Protein AF-A0A317J2N2-F1 (afdb_monomer_lite)

Radius of gyration: 24.47 Å; chains: 1; bounding box: 54×29×66 Å

pLDDT: mean 81.89, std 10.85, range [48.88, 97.25]

Secondary structure (DSSP, 8-state):
--SS--HHHHHHHHTS-S-HHHHHHHHHHHTT-HHHHHHHHHHHHHHHHHHHHHHHHHHHT---HHHHHHHHHHHHHHHHHHSTT-S-B-HHHHHHHHHHHHHHHH-HHHHHHHHHHHHHHH-TT---TTTHHHHHHHHHHHHHHHH-HHHHHHHHHHHHTS-B---

Structure (mmCIF, N/CA/C/O backbone):
data_AF-A0A317J2N2-F1
#
_entry.id   AF-A0A317J2N2-F1
#
loop_
_atom_site.group_PDB
_atom_site.id
_atom_site.type_symbol
_atom_site.label_atom_id
_atom_site.label_alt_id
_atom_site.label_comp_id
_atom_site.label_asym_id
_atom_site.label_entity_id
_atom_site.label_seq_id
_atom_site.pdbx_PDB_ins_code
_atom_site.Cartn_x
_atom_site.Cartn_y
_atom_site.Cartn_z
_atom_site.occupancy
_atom_site.B_iso_or_equiv
_atom_site.auth_seq_id
_atom_site.auth_comp_id
_atom_site.auth_asym_id
_atom_site.auth_atom_id
_atom_site.pdbx_PDB_model_num
ATOM 1 N N . MET A 1 1 ? -28.081 14.444 26.783 1.00 48.88 1 MET A N 1
ATOM 2 C CA . MET A 1 1 ? -26.675 14.311 27.228 1.00 48.88 1 MET A CA 1
ATOM 3 C C . MET A 1 1 ? -26.521 14.920 28.624 1.00 48.88 1 MET A C 1
ATOM 5 O O . MET A 1 1 ? -26.000 16.015 28.749 1.00 48.88 1 MET A O 1
ATOM 9 N N . GLN A 1 2 ? -27.038 14.261 29.670 1.00 53.84 2 GLN A N 1
ATOM 10 C CA . GLN A 1 2 ? -27.093 14.809 31.043 1.00 53.84 2 GLN A CA 1
ATOM 11 C C . GLN A 1 2 ? -26.197 14.061 32.057 1.00 53.84 2 GLN A C 1
ATOM 13 O O . GLN A 1 2 ? -26.277 14.335 33.246 1.00 53.84 2 GLN A O 1
ATOM 18 N N . HIS A 1 3 ? -25.306 13.164 31.606 1.00 69.88 3 HIS A N 1
ATOM 19 C CA . HIS A 1 3 ? -24.542 12.249 32.482 1.00 69.88 3 HIS A CA 1
ATOM 20 C C . HIS A 1 3 ? -23.021 12.492 32.512 1.00 69.88 3 HIS A C 1
ATOM 22 O O . HIS A 1 3 ? -22.256 11.579 32.790 1.00 69.88 3 HIS A O 1
ATOM 28 N N . GLY A 1 4 ? -22.566 13.716 32.228 1.00 80.06 4 GLY A N 1
ATOM 29 C CA . GLY A 1 4 ? -21.189 14.151 32.527 1.00 80.06 4 GLY A CA 1
ATOM 30 C C . GLY A 1 4 ? -20.055 13.613 31.639 1.00 80.06 4 GLY A C 1
ATOM 31 O O . GLY A 1 4 ? -18.903 13.920 31.928 1.00 80.06 4 GLY A O 1
ATOM 32 N N . PHE A 1 5 ? -20.357 12.867 30.571 1.00 83.81 5 PHE A N 1
ATOM 33 C CA . PHE A 1 5 ? -19.376 12.423 29.570 1.00 83.81 5 PHE A CA 1
ATOM 34 C C . PHE A 1 5 ? -19.761 12.916 28.177 1.00 83.81 5 PHE A C 1
ATOM 36 O O . PHE A 1 5 ? -20.932 12.866 27.784 1.00 83.81 5 PHE A O 1
ATOM 43 N N . THR A 1 6 ? -18.764 13.394 27.447 1.00 86.19 6 THR A N 1
ATOM 44 C CA . THR A 1 6 ? -18.869 13.859 26.064 1.00 86.19 6 THR A CA 1
ATOM 45 C C . THR A 1 6 ? -18.914 12.686 25.090 1.00 86.19 6 THR A C 1
ATOM 47 O O . THR A 1 6 ? -18.450 11.588 25.388 1.00 86.19 6 THR A O 1
ATOM 50 N N . GLU A 1 7 ? -19.460 12.913 23.897 1.00 79.69 7 GLU A N 1
ATOM 51 C CA . GLU A 1 7 ? -19.467 11.915 22.819 1.00 79.69 7 GLU A CA 1
ATOM 52 C C . GLU A 1 7 ? -18.048 11.459 22.445 1.00 79.69 7 GLU A C 1
ATOM 54 O O . GLU A 1 7 ? -17.819 10.275 22.213 1.00 79.69 7 GLU A O 1
ATOM 59 N N . GLN A 1 8 ? -17.080 12.376 22.483 1.00 83.56 8 GLN A N 1
ATOM 60 C CA . GLN A 1 8 ? -15.675 12.062 22.244 1.00 83.56 8 GLN A CA 1
ATOM 61 C C . GLN A 1 8 ? -15.102 11.097 23.287 1.00 83.56 8 GLN A C 1
ATOM 63 O O . GLN A 1 8 ? -14.477 10.108 22.916 1.00 83.56 8 GLN A O 1
ATOM 68 N N . GLU A 1 9 ? -15.375 11.315 24.576 1.00 85.12 9 GLU A N 1
ATOM 69 C CA . GLU A 1 9 ? -14.975 10.369 25.626 1.00 85.12 9 GLU A CA 1
ATOM 70 C C . GLU A 1 9 ? -15.620 8.987 25.401 1.00 85.12 9 GLU A C 1
ATOM 72 O O . GLU A 1 9 ? -14.968 7.958 25.561 1.00 85.12 9 GLU A O 1
ATOM 77 N N . TRP A 1 10 ? -16.880 8.923 24.967 1.00 83.62 10 TRP A N 1
ATOM 78 C CA . TRP A 1 10 ? -17.512 7.641 24.636 1.00 83.62 10 TRP A CA 1
ATOM 79 C C . TRP A 1 10 ? -16.824 6.911 23.476 1.00 83.62 10 TRP A C 1
ATOM 81 O O . TRP A 1 10 ? -16.613 5.698 23.570 1.00 83.62 10 TRP A O 1
ATOM 91 N N . MET A 1 11 ? -16.442 7.634 22.420 1.00 80.62 11 MET A N 1
ATOM 92 C CA . MET A 1 11 ? -15.705 7.070 21.284 1.00 80.62 11 MET A CA 1
ATOM 93 C C . MET A 1 11 ? -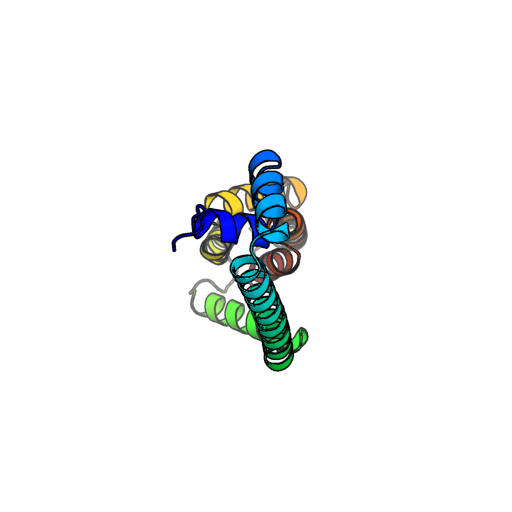14.339 6.535 21.726 1.00 80.62 11 MET A C 1
ATOM 95 O O . MET A 1 11 ? -14.070 5.344 21.565 1.00 80.62 11 MET A O 1
ATOM 99 N N . GLU A 1 12 ? -13.533 7.357 22.402 1.00 85.81 12 GLU A N 1
ATOM 100 C CA . GLU A 1 12 ? -12.199 6.977 22.889 1.00 85.81 12 GLU A CA 1
ATOM 101 C C . GLU A 1 12 ? -12.240 5.765 23.833 1.00 85.81 12 GLU A C 1
ATOM 103 O O . GLU A 1 12 ? -11.351 4.908 23.808 1.00 85.81 12 GLU A O 1
ATOM 108 N N . PHE A 1 13 ? -13.271 5.664 24.679 1.00 86.12 13 PHE A N 1
ATOM 109 C CA . PHE A 1 13 ? -13.455 4.505 25.550 1.00 86.12 13 PHE A CA 1
ATOM 110 C C . PHE A 1 13 ? -13.757 3.235 24.752 1.00 86.12 13 PHE A C 1
ATOM 112 O O . PHE A 1 13 ? -13.173 2.185 25.033 1.00 86.12 13 PHE A O 1
ATOM 119 N N . SER A 1 14 ? -14.647 3.330 23.758 1.00 78.31 14 SER A N 1
ATOM 120 C CA . SER A 1 14 ? -15.047 2.197 22.917 1.00 78.31 14 SER A CA 1
ATOM 121 C C . SER A 1 14 ? -13.914 1.674 22.028 1.00 78.31 14 SER A C 1
ATOM 123 O O . SER A 1 14 ? -13.813 0.467 21.819 1.00 78.31 14 SER A O 1
ATOM 125 N N . GLU A 1 15 ? -13.021 2.560 21.585 1.00 81.38 15 GLU A N 1
ATOM 126 C CA . GLU A 1 15 ? -11.882 2.251 20.710 1.00 81.38 15 GLU A CA 1
ATOM 127 C C . GLU A 1 15 ? -10.624 1.822 21.472 1.00 81.38 15 GLU A C 1
ATOM 129 O O . GLU A 1 15 ? -9.617 1.448 20.875 1.00 81.38 15 GLU A O 1
ATOM 134 N N . GLY A 1 16 ? -10.639 1.879 22.804 1.00 84.56 16 GLY A N 1
ATOM 135 C CA . GLY A 1 16 ? -9.477 1.519 23.606 1.00 84.56 16 GLY A CA 1
ATOM 136 C C . GLY A 1 16 ? -8.517 2.681 23.900 1.00 84.56 16 GLY A C 1
ATOM 137 O O . GLY A 1 16 ? -7.709 2.549 24.821 1.00 84.56 16 GLY A O 1
ATOM 138 N N . ALA A 1 17 ? -8.654 3.808 23.196 1.00 88.25 17 ALA A N 1
ATOM 139 C CA . ALA A 1 17 ? -7.744 4.957 23.186 1.00 88.25 17 ALA A CA 1
ATOM 140 C C . ALA A 1 17 ? -7.851 5.893 24.407 1.00 88.25 17 ALA A C 1
ATOM 142 O O . ALA A 1 17 ? -6.993 6.753 24.603 1.00 88.25 17 ALA A O 1
ATOM 143 N N . MET A 1 18 ? -8.872 5.727 25.252 1.00 88.88 18 MET A N 1
ATOM 144 C CA . MET A 1 18 ? -9.056 6.555 26.445 1.00 88.88 18 MET A CA 1
ATOM 145 C C . MET A 1 18 ? -7.921 6.381 27.470 1.00 88.88 18 MET A C 1
ATOM 147 O O . MET A 1 18 ? -7.565 5.262 27.855 1.00 88.88 18 MET A O 1
ATOM 151 N N . GLY A 1 19 ? -7.404 7.501 27.987 1.00 91.56 19 GLY A N 1
ATOM 152 C CA . GLY A 1 19 ? -6.406 7.514 29.061 1.00 91.56 19 GLY A CA 1
ATOM 153 C C . GLY A 1 19 ? -6.893 6.838 30.352 1.00 91.56 19 GLY A C 1
ATOM 154 O O . GLY A 1 19 ? -8.082 6.851 30.669 1.00 91.56 19 GLY A O 1
ATOM 155 N N . ALA A 1 20 ? -5.967 6.257 31.124 1.00 89.62 20 ALA A N 1
ATOM 156 C CA . ALA A 1 20 ? -6.284 5.404 32.277 1.00 89.62 20 ALA A CA 1
ATOM 157 C C . ALA A 1 20 ? -7.178 6.077 33.339 1.00 89.62 20 ALA A C 1
ATOM 159 O O . ALA A 1 20 ? -8.121 5.459 33.824 1.00 89.62 20 ALA A O 1
ATOM 160 N N . SER A 1 21 ? -6.929 7.350 33.663 1.00 88.56 21 SER A N 1
ATOM 161 C CA . SER A 1 21 ? -7.726 8.099 34.647 1.00 88.56 21 SER A CA 1
ATOM 162 C C . SER A 1 21 ? -9.172 8.310 34.186 1.00 88.56 21 SER A C 1
ATOM 164 O O . SER A 1 21 ? -10.112 8.069 34.947 1.00 88.56 21 SER A O 1
ATOM 166 N N . SER A 1 22 ? -9.363 8.716 32.930 1.00 87.94 22 SER A N 1
ATOM 167 C CA . SER A 1 22 ? -10.685 8.904 32.325 1.00 87.94 22 SER A CA 1
ATOM 168 C C . SER A 1 22 ? -11.432 7.578 32.186 1.00 87.94 22 SER A C 1
ATOM 170 O O . SER A 1 22 ? -12.626 7.518 32.483 1.00 87.94 22 SER A O 1
ATOM 172 N N . ARG A 1 23 ? -10.715 6.502 31.831 1.00 90.88 23 ARG A N 1
ATOM 173 C CA . ARG A 1 23 ? -11.256 5.140 31.732 1.00 90.88 23 ARG A CA 1
ATOM 174 C C . ARG A 1 23 ? -11.806 4.671 33.074 1.00 90.88 23 ARG A C 1
ATOM 176 O O . ARG A 1 23 ? -12.974 4.303 33.140 1.00 90.88 23 ARG A O 1
ATOM 183 N N . SER A 1 24 ? -11.023 4.778 34.148 1.00 92.12 24 SER A N 1
ATOM 184 C CA . SER A 1 24 ? -11.480 4.403 35.492 1.00 92.12 24 SER A CA 1
ATOM 185 C C . SER A 1 24 ? -12.692 5.220 35.952 1.00 92.12 24 SER A C 1
ATOM 187 O O . SER A 1 24 ? -13.601 4.674 36.574 1.00 92.12 24 SER A O 1
ATOM 189 N N . ARG A 1 25 ? -12.752 6.520 35.622 1.00 92.94 25 ARG A N 1
ATOM 190 C CA . ARG A 1 25 ? -13.913 7.370 35.939 1.00 92.94 25 ARG A CA 1
ATOM 191 C C . ARG A 1 25 ? -15.177 6.904 35.212 1.00 92.94 25 ARG A C 1
ATOM 193 O O . ARG A 1 25 ? -16.247 6.867 35.818 1.00 92.94 25 ARG A O 1
ATOM 200 N N . LEU A 1 26 ? -15.063 6.564 33.929 1.00 89.81 26 LEU A N 1
ATOM 201 C CA . LEU A 1 26 ? -16.189 6.085 33.130 1.00 89.81 26 LEU A CA 1
ATOM 202 C C . LEU A 1 26 ? -16.637 4.682 33.562 1.00 89.81 26 LEU A C 1
ATOM 204 O O . LEU A 1 26 ? -17.832 4.453 33.698 1.00 89.81 26 LEU A O 1
ATOM 208 N N . GLU A 1 27 ? -15.714 3.772 33.875 1.00 92.12 27 GLU A N 1
ATOM 209 C CA . GLU A 1 27 ? -16.030 2.442 34.420 1.00 92.12 27 GLU A CA 1
ATOM 210 C C . GLU A 1 27 ? -16.771 2.530 35.758 1.00 92.12 27 GLU A C 1
ATOM 212 O O . GLU A 1 27 ? -17.798 1.875 35.944 1.00 92.12 27 GLU A O 1
ATOM 217 N N . ALA A 1 28 ? -16.311 3.397 36.665 1.00 91.94 28 ALA A N 1
ATOM 218 C CA . ALA A 1 28 ? -16.998 3.651 37.926 1.00 91.94 28 ALA A CA 1
ATOM 219 C C . ALA A 1 28 ? -18.416 4.207 37.707 1.00 91.94 28 ALA A C 1
ATOM 221 O O . ALA A 1 28 ? -19.346 3.821 38.412 1.00 91.94 28 ALA A O 1
ATOM 222 N N . HIS A 1 29 ? -18.606 5.078 36.710 1.00 91.19 29 HIS A N 1
ATOM 223 C CA . HIS A 1 29 ? -19.928 5.585 36.343 1.00 91.19 29 HIS A CA 1
ATOM 224 C C . HIS A 1 29 ? -20.834 4.492 35.754 1.00 91.19 29 HIS A C 1
ATOM 226 O O . HIS A 1 29 ? -21.998 4.386 36.138 1.00 91.19 29 HIS A O 1
ATOM 232 N N . LEU A 1 30 ? -20.309 3.657 34.855 1.00 91.06 30 LEU A N 1
ATOM 233 C CA . LEU A 1 30 ? -21.033 2.537 34.246 1.00 91.06 30 LEU A CA 1
ATOM 234 C C . LEU A 1 30 ? -21.500 1.512 35.289 1.00 91.06 30 LEU A C 1
ATOM 236 O O . LEU A 1 30 ? -22.558 0.915 35.117 1.00 91.06 30 LEU A O 1
ATOM 240 N N . ALA A 1 31 ? -20.758 1.349 36.388 1.00 92.06 31 ALA A N 1
ATOM 241 C CA . ALA A 1 31 ? -21.140 0.468 37.491 1.00 92.06 31 ALA A CA 1
ATOM 242 C C . ALA A 1 31 ? -22.381 0.950 38.269 1.00 92.06 31 ALA A C 1
ATOM 244 O O . ALA A 1 31 ? -23.038 0.143 38.923 1.00 92.06 31 ALA A O 1
ATOM 245 N N . VAL A 1 32 ? -22.707 2.247 38.214 1.00 93.06 32 VAL A N 1
ATOM 246 C CA . VAL A 1 32 ? -23.805 2.846 38.997 1.00 93.06 32 VAL A CA 1
ATOM 247 C C . VAL A 1 32 ? -24.936 3.418 38.141 1.00 93.06 32 VAL A C 1
ATOM 249 O O . VAL A 1 32 ? -26.056 3.565 38.625 1.00 93.06 32 VAL A O 1
ATOM 252 N N . CYS A 1 33 ? -24.683 3.735 36.869 1.00 92.94 33 CYS A N 1
ATOM 253 C CA . CYS A 1 33 ? -25.675 4.298 35.959 1.00 92.94 33 CYS A CA 1
ATOM 254 C C . CYS A 1 33 ? -26.167 3.250 34.953 1.00 92.94 33 CYS A C 1
ATOM 256 O O . CYS A 1 33 ? -25.573 3.052 33.891 1.00 92.94 33 CYS A O 1
ATOM 258 N N . ALA A 1 34 ? -27.307 2.625 35.261 1.00 90.38 34 ALA A N 1
ATOM 259 C CA . ALA A 1 34 ? -27.921 1.607 34.405 1.00 90.38 34 ALA A CA 1
ATOM 260 C C . ALA A 1 34 ? -28.255 2.118 32.989 1.00 90.38 34 ALA A C 1
ATOM 262 O O . ALA A 1 34 ? -28.141 1.369 32.022 1.00 90.38 34 ALA A O 1
ATOM 263 N N . GLU A 1 35 ? -28.626 3.395 32.841 1.00 88.00 35 GLU A N 1
ATOM 264 C CA . GLU A 1 35 ? -28.916 3.993 31.529 1.00 88.00 35 GLU A CA 1
ATOM 265 C C . GLU A 1 35 ? -27.661 4.054 30.644 1.00 88.00 35 GLU A C 1
ATOM 267 O O . GLU A 1 35 ? -27.702 3.687 29.469 1.00 88.00 35 GLU A O 1
ATOM 272 N N . CYS A 1 36 ? -26.534 4.501 31.203 1.00 87.38 36 CYS A N 1
ATOM 273 C CA . CYS A 1 36 ? -25.265 4.584 30.483 1.00 87.38 36 CYS A CA 1
ATOM 274 C C . CYS A 1 36 ? -24.684 3.195 30.187 1.00 87.38 36 CYS A C 1
ATOM 276 O O . CYS A 1 36 ? -24.162 2.987 29.093 1.00 87.38 36 CYS A O 1
ATOM 278 N N . ALA A 1 37 ? -24.843 2.231 31.101 1.00 87.88 37 ALA A N 1
ATOM 279 C CA . ALA A 1 37 ? -24.484 0.834 30.858 1.00 87.88 37 ALA A CA 1
ATOM 280 C C . ALA A 1 37 ? -25.288 0.231 29.693 1.00 87.88 37 ALA A C 1
ATOM 282 O O . ALA A 1 37 ? -24.703 -0.285 28.744 1.00 87.88 37 ALA A O 1
ATOM 283 N N . ALA A 1 38 ? -26.615 0.399 29.693 1.00 84.94 38 ALA A N 1
ATOM 284 C CA . ALA A 1 38 ? -27.475 -0.099 28.619 1.00 84.94 38 ALA A CA 1
ATOM 285 C C . ALA A 1 38 ? -27.145 0.528 27.252 1.00 84.94 38 ALA A C 1
ATOM 287 O O . ALA A 1 38 ? -27.181 -0.152 26.225 1.00 84.94 38 ALA A O 1
ATOM 288 N N . LYS A 1 39 ? -26.787 1.819 27.221 1.00 83.12 39 LYS A N 1
ATOM 289 C CA . LYS A 1 39 ? -26.324 2.487 25.993 1.00 83.12 39 LYS A CA 1
ATOM 290 C C . LYS A 1 39 ? -25.008 1.912 25.487 1.00 83.12 39 LYS A C 1
ATOM 292 O O . LYS A 1 39 ? -24.891 1.664 24.290 1.00 83.12 39 LYS A O 1
ATOM 297 N N . LEU A 1 40 ? -24.040 1.681 26.374 1.00 84.00 40 LEU A N 1
ATOM 298 C CA . LEU A 1 40 ? -22.768 1.066 26.002 1.00 84.00 40 LEU A CA 1
ATOM 299 C C . LEU A 1 40 ? -22.974 -0.338 25.427 1.00 84.00 40 LEU A C 1
ATOM 301 O O . LEU A 1 40 ? -22.383 -0.674 24.402 1.00 84.00 40 LEU A O 1
ATOM 305 N N . ASP A 1 41 ? -23.838 -1.138 26.049 1.00 83.44 41 ASP A N 1
ATOM 306 C CA . ASP A 1 41 ? -24.158 -2.478 25.563 1.00 83.44 41 ASP A CA 1
ATOM 307 C C . ASP A 1 41 ? -24.826 -2.429 24.186 1.00 83.44 41 ASP A C 1
ATOM 309 O O . ASP A 1 41 ? -24.435 -3.170 23.283 1.00 83.44 41 ASP A O 1
ATOM 313 N N . ALA A 1 42 ? -25.761 -1.498 23.971 1.00 77.19 42 ALA A N 1
ATOM 314 C CA . ALA A 1 42 ? -26.358 -1.282 22.657 1.00 77.19 42 ALA A CA 1
ATOM 315 C C . ALA A 1 42 ? -25.305 -0.894 21.603 1.00 77.19 42 ALA A C 1
ATOM 317 O O . ALA A 1 42 ? -25.295 -1.472 20.516 1.00 77.19 42 ALA A O 1
ATOM 318 N N . ILE A 1 43 ? -24.392 0.033 21.918 1.00 77.06 43 ILE A N 1
ATOM 319 C CA . ILE A 1 43 ? -23.299 0.443 21.019 1.00 77.06 43 ILE A CA 1
ATOM 320 C C . ILE A 1 43 ? -22.404 -0.751 20.675 1.00 77.06 43 ILE A C 1
ATOM 322 O O . ILE A 1 43 ? -22.096 -0.963 19.504 1.00 77.06 43 ILE A O 1
ATOM 326 N N . ARG A 1 44 ? -22.035 -1.577 21.660 1.00 80.88 44 ARG A N 1
ATOM 327 C CA . ARG A 1 44 ? -21.228 -2.790 21.443 1.00 80.88 44 ARG A CA 1
ATOM 328 C C . ARG A 1 44 ? -21.928 -3.789 20.527 1.00 80.88 44 ARG A C 1
ATOM 330 O O . ARG A 1 44 ? -21.303 -4.308 19.603 1.00 80.88 44 ARG A O 1
ATOM 337 N N . VAL A 1 45 ? -23.226 -4.016 20.735 1.00 80.38 45 VAL A N 1
ATOM 338 C CA . VAL A 1 45 ? -24.039 -4.889 19.874 1.00 80.38 45 VAL A CA 1
ATOM 339 C C . VAL A 1 45 ? -24.087 -4.351 18.444 1.00 80.38 45 VAL A C 1
ATOM 341 O O . VAL A 1 45 ? -23.894 -5.115 17.497 1.00 80.38 45 VAL A O 1
ATOM 344 N N . TRP A 1 46 ? -24.310 -3.047 18.264 1.00 73.31 46 TRP A N 1
ATOM 345 C CA . TRP A 1 46 ? -24.312 -2.423 16.940 1.00 73.31 46 TRP A CA 1
ATOM 346 C C . TRP A 1 46 ? -22.947 -2.505 16.260 1.00 73.31 46 TRP A C 1
ATOM 348 O O . TRP A 1 46 ? -22.886 -2.902 15.099 1.00 73.31 46 TRP A O 1
ATOM 358 N N . HIS A 1 47 ? -21.859 -2.217 16.976 1.00 72.25 47 HIS A N 1
ATOM 359 C CA . HIS A 1 47 ? -20.498 -2.330 16.457 1.00 72.25 47 HIS A CA 1
ATOM 360 C C . HIS A 1 47 ? -20.189 -3.761 15.994 1.00 72.25 47 HIS A C 1
ATOM 362 O O . HIS A 1 47 ? -19.716 -3.966 14.878 1.00 72.25 47 HIS A O 1
ATOM 368 N N . GLN A 1 48 ? -20.530 -4.769 16.802 1.00 78.75 48 GLN A N 1
ATOM 369 C CA . GLN A 1 48 ? -20.351 -6.174 16.433 1.00 78.75 48 GLN A CA 1
ATOM 370 C C . GLN A 1 48 ? -21.167 -6.551 15.188 1.00 78.75 48 GLN A C 1
ATOM 372 O O . GLN A 1 48 ? -20.650 -7.218 14.289 1.00 78.75 48 GLN A O 1
ATOM 377 N N . ARG A 1 49 ? -22.432 -6.119 15.108 1.00 77.88 49 ARG A N 1
ATOM 378 C CA . ARG A 1 49 ? -23.296 -6.378 13.945 1.00 77.88 49 ARG A CA 1
ATOM 379 C C . ARG A 1 49 ? -22.768 -5.708 12.682 1.00 77.88 49 ARG A C 1
ATOM 381 O O . ARG A 1 49 ? -22.691 -6.365 11.652 1.00 77.88 49 ARG A O 1
ATOM 388 N N . LEU A 1 50 ? -22.363 -4.443 12.764 1.00 66.50 50 LEU A N 1
ATOM 389 C CA . LEU A 1 50 ? -21.780 -3.711 11.637 1.00 66.50 50 LEU A CA 1
ATOM 390 C C . LEU A 1 50 ? -20.453 -4.322 11.191 1.00 66.50 50 LEU A C 1
ATOM 392 O O . LEU A 1 50 ? -20.223 -4.453 9.995 1.00 66.50 50 LEU A O 1
ATOM 396 N N . SER A 1 51 ? -19.607 -4.751 12.128 1.00 72.00 51 SER A N 1
ATOM 397 C CA . SER A 1 51 ? -18.363 -5.456 11.815 1.00 72.00 51 SER A CA 1
ATOM 398 C C . SER A 1 51 ? -18.638 -6.783 11.097 1.00 72.00 51 SER A C 1
ATOM 400 O O . SER A 1 51 ? -18.028 -7.060 10.066 1.00 72.00 51 SER A O 1
ATOM 402 N N . THR A 1 52 ? -19.625 -7.550 11.572 1.00 79.38 52 THR A N 1
ATOM 403 C CA . THR A 1 52 ? -20.049 -8.823 10.963 1.00 79.38 52 THR A CA 1
ATOM 404 C C . THR A 1 52 ? -20.624 -8.620 9.561 1.00 79.38 52 THR A C 1
ATOM 406 O O . THR A 1 52 ? -20.250 -9.330 8.633 1.00 79.38 52 THR A O 1
ATOM 409 N N . GLU A 1 53 ? -21.506 -7.636 9.372 1.00 72.25 53 GLU A N 1
ATOM 410 C CA . GLU A 1 53 ? -22.047 -7.308 8.048 1.00 72.25 53 GLU A CA 1
ATOM 411 C C . GLU A 1 53 ? -20.967 -6.739 7.123 1.00 72.25 53 GLU A C 1
ATOM 413 O O . GLU A 1 53 ? -20.940 -7.071 5.943 1.00 72.25 53 GLU A O 1
ATOM 418 N N . GLY A 1 54 ? -20.031 -5.946 7.647 1.00 65.19 54 GLY A N 1
ATOM 419 C CA . GLY A 1 54 ? -18.876 -5.457 6.901 1.00 65.19 54 GLY A CA 1
ATOM 420 C C . GLY A 1 54 ? -17.950 -6.586 6.450 1.00 65.19 54 GLY A C 1
ATOM 421 O O . GLY A 1 54 ? -17.440 -6.542 5.334 1.00 65.19 54 GLY A O 1
ATOM 422 N N . GLU A 1 55 ? -17.755 -7.614 7.278 1.00 72.50 55 GLU A N 1
ATOM 423 C CA . GLU A 1 55 ? -17.057 -8.845 6.894 1.00 72.50 55 GLU A CA 1
ATOM 424 C C . GLU A 1 55 ? -17.834 -9.601 5.819 1.00 72.50 55 GLU A C 1
ATOM 426 O O . GLU A 1 55 ? -17.281 -9.939 4.780 1.00 72.50 55 GLU A O 1
ATOM 431 N N . ARG A 1 56 ? -19.143 -9.791 6.014 1.00 73.81 56 ARG A N 1
ATOM 432 C CA . ARG A 1 56 ? -20.004 -10.470 5.040 1.00 73.81 56 ARG A CA 1
ATOM 433 C C . ARG A 1 56 ? -19.987 -9.771 3.686 1.00 73.81 56 ARG A C 1
ATOM 435 O O . ARG A 1 56 ? -19.940 -10.442 2.662 1.00 73.81 56 ARG A O 1
ATOM 442 N N . LEU A 1 57 ? -20.020 -8.440 3.674 1.00 65.62 57 LEU A N 1
ATOM 443 C CA . LEU A 1 57 ? -19.906 -7.635 2.46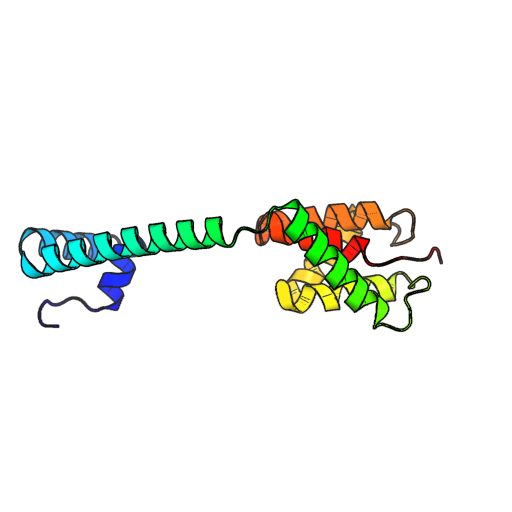3 1.00 65.62 57 LEU A CA 1
ATOM 444 C C . LEU A 1 57 ? -18.518 -7.759 1.842 1.00 65.62 57 LEU A C 1
ATOM 446 O O . LEU A 1 57 ? -18.437 -7.950 0.636 1.00 65.62 57 LEU A O 1
ATOM 450 N N . ARG A 1 58 ? -17.441 -7.714 2.635 1.00 67.38 58 ARG A N 1
ATOM 451 C CA . ARG A 1 58 ? -16.077 -7.930 2.128 1.00 67.38 58 ARG A CA 1
ATOM 452 C C . ARG A 1 58 ? -15.912 -9.309 1.498 1.00 67.38 58 ARG A C 1
ATOM 454 O O . ARG A 1 58 ? -15.351 -9.376 0.416 1.00 67.38 58 ARG A O 1
ATOM 461 N N . VAL A 1 59 ? -16.471 -10.355 2.104 1.00 70.00 59 VAL A N 1
ATOM 462 C CA . VAL A 1 59 ? -16.484 -11.726 1.568 1.00 70.00 59 VAL A CA 1
ATOM 463 C C . VAL A 1 59 ? -17.363 -11.835 0.316 1.00 70.00 59 VAL A C 1
ATOM 465 O O . VAL A 1 59 ? -16.967 -12.438 -0.673 1.00 70.00 59 VAL A O 1
ATOM 468 N N . ALA A 1 60 ? -18.556 -11.235 0.317 1.00 69.56 60 ALA A N 1
ATOM 469 C CA . ALA A 1 60 ? -19.472 -11.283 -0.828 1.00 69.56 60 ALA A CA 1
ATOM 470 C C . ALA A 1 60 ? -18.983 -10.449 -2.025 1.00 69.56 60 ALA A C 1
ATOM 472 O O . ALA A 1 60 ? -19.310 -10.755 -3.169 1.00 69.56 60 ALA A O 1
ATOM 473 N N . MET A 1 61 ? -18.218 -9.390 -1.758 1.00 67.31 61 MET A N 1
ATOM 474 C CA . MET A 1 61 ? -17.557 -8.547 -2.754 1.00 67.31 61 MET A CA 1
ATOM 475 C C . MET A 1 61 ? -16.111 -8.974 -3.008 1.00 67.31 61 MET A C 1
ATOM 477 O O . MET A 1 61 ? -15.409 -8.301 -3.770 1.00 67.31 61 MET A O 1
ATOM 481 N N . GLU A 1 62 ? -15.643 -10.053 -2.376 1.00 64.25 62 GLU A N 1
ATOM 482 C CA . GLU A 1 62 ? -14.293 -10.537 -2.586 1.00 64.25 62 GLU A CA 1
ATOM 483 C C . GLU A 1 62 ? -14.214 -11.132 -3.985 1.00 64.25 62 GLU A C 1
ATOM 485 O O . GLU A 1 62 ? -14.563 -12.282 -4.243 1.00 64.25 62 GLU A O 1
ATOM 490 N N . LEU A 1 63 ? -13.753 -10.303 -4.918 1.00 66.56 63 LEU A N 1
ATOM 491 C CA . LEU A 1 63 ? -13.192 -10.798 -6.157 1.00 66.56 63 LEU A CA 1
ATOM 492 C C . LEU A 1 63 ? -12.075 -11.774 -5.771 1.00 66.56 63 LEU A C 1
ATOM 494 O O . LEU A 1 63 ? -11.192 -11.383 -4.993 1.00 66.56 63 LEU A O 1
ATOM 498 N N . PRO A 1 64 ? -12.098 -13.014 -6.294 1.00 77.94 64 PRO A N 1
ATOM 499 C CA . PRO A 1 64 ? -11.000 -13.949 -6.130 1.00 77.94 64 PRO A CA 1
ATOM 500 C C . PRO A 1 64 ? -9.665 -13.242 -6.369 1.00 77.94 64 PRO A C 1
ATOM 502 O O . PRO A 1 64 ? -9.560 -12.384 -7.246 1.00 77.94 64 PRO A O 1
ATOM 505 N N . GLU A 1 65 ? -8.635 -13.577 -5.593 1.00 69.88 65 GLU A N 1
ATOM 506 C CA . GLU A 1 65 ? -7.328 -12.912 -5.677 1.00 69.88 65 GLU A CA 1
ATOM 507 C C . GLU A 1 65 ? -6.799 -12.857 -7.115 1.00 69.88 65 GLU A C 1
ATOM 509 O O . GLU A 1 65 ? -6.387 -11.797 -7.582 1.00 69.88 65 GLU A O 1
ATOM 514 N N . ILE A 1 66 ? -6.961 -13.954 -7.855 1.00 73.75 66 ILE A N 1
ATOM 515 C CA . ILE A 1 66 ? -6.599 -14.052 -9.271 1.00 73.75 66 ILE A CA 1
ATOM 516 C C . ILE A 1 66 ? -7.361 -13.063 -10.168 1.00 73.75 66 ILE A C 1
ATOM 518 O O . ILE A 1 66 ? -6.801 -12.526 -11.124 1.00 73.75 66 ILE A O 1
ATOM 522 N N . ASP A 1 67 ? -8.621 -12.769 -9.849 1.00 76.06 67 ASP A N 1
ATOM 523 C CA . ASP A 1 67 ? -9.443 -11.822 -10.596 1.00 76.06 67 ASP A CA 1
ATOM 524 C C . ASP A 1 67 ? -9.042 -10.380 -10.269 1.00 76.06 67 ASP A C 1
ATOM 526 O O . ASP A 1 67 ? -8.946 -9.559 -11.183 1.00 76.06 67 ASP A O 1
ATOM 530 N N . ARG A 1 68 ? -8.722 -10.085 -8.999 1.00 70.75 68 ARG A N 1
ATOM 531 C CA . ARG A 1 68 ? -8.164 -8.786 -8.578 1.00 70.75 68 ARG A CA 1
ATOM 532 C C . ARG A 1 68 ? -6.826 -8.513 -9.258 1.00 70.75 68 ARG A C 1
ATOM 534 O O . ARG A 1 68 ? -6.637 -7.434 -9.819 1.00 70.75 68 ARG A O 1
ATOM 541 N N . GLU A 1 69 ? -5.920 -9.490 -9.257 1.00 68.62 69 GLU A N 1
ATOM 542 C CA . GLU A 1 69 ? -4.621 -9.376 -9.922 1.00 68.62 69 GLU A CA 1
ATOM 543 C C . GLU A 1 69 ? -4.769 -9.152 -11.426 1.00 68.62 69 GLU A C 1
ATOM 545 O O . GLU A 1 69 ? -4.117 -8.271 -11.989 1.00 68.62 69 GLU A O 1
ATOM 550 N N . ARG A 1 70 ? -5.661 -9.908 -12.076 1.00 74.50 70 ARG A N 1
ATOM 551 C CA . ARG A 1 70 ? -5.941 -9.762 -13.506 1.00 74.50 70 ARG A CA 1
ATOM 552 C C . ARG A 1 70 ? -6.514 -8.384 -13.835 1.00 74.50 70 ARG A C 1
ATOM 554 O O . ARG A 1 70 ? -6.049 -7.754 -14.779 1.00 74.50 70 ARG A O 1
ATOM 561 N N . MET A 1 71 ? -7.484 -7.892 -13.063 1.00 74.19 71 MET A N 1
ATOM 562 C CA . MET A 1 71 ? -8.075 -6.562 -13.275 1.00 74.19 71 MET A CA 1
ATOM 563 C C . MET A 1 71 ? -7.065 -5.433 -13.044 1.00 74.19 71 MET A C 1
ATOM 565 O O . MET A 1 71 ? -7.079 -4.433 -13.769 1.00 74.19 71 MET A O 1
ATOM 569 N N . LEU A 1 72 ? -6.175 -5.586 -12.059 1.00 75.81 72 LEU A N 1
ATOM 570 C CA . LEU A 1 72 ? -5.088 -4.643 -11.818 1.00 75.81 72 LEU A CA 1
ATOM 571 C C . LEU A 1 72 ? -4.092 -4.637 -12.984 1.00 75.81 72 LEU A C 1
ATOM 573 O O . LEU A 1 72 ? -3.789 -3.564 -13.502 1.00 75.81 72 LEU A O 1
ATOM 577 N N . ALA A 1 73 ? -3.636 -5.811 -13.432 1.00 72.12 73 ALA A N 1
ATOM 578 C CA . ALA A 1 73 ? -2.736 -5.939 -14.577 1.00 72.12 73 ALA A CA 1
ATOM 579 C C . ALA A 1 73 ? -3.336 -5.290 -15.834 1.00 72.12 73 ALA A C 1
ATOM 581 O O . ALA A 1 73 ? -2.709 -4.418 -16.426 1.00 72.12 73 ALA A O 1
ATOM 582 N N . GLN A 1 74 ? -4.595 -5.599 -16.156 1.00 76.50 74 GLN A N 1
ATOM 583 C CA . GLN A 1 74 ? -5.311 -4.998 -17.288 1.00 76.50 74 GLN A CA 1
ATOM 584 C C . GLN A 1 74 ? -5.453 -3.476 -17.163 1.00 76.50 74 GLN A C 1
ATOM 586 O O . GLN A 1 74 ? -5.402 -2.752 -18.156 1.00 76.50 74 GLN A O 1
ATOM 591 N N . SER A 1 75 ? -5.653 -2.958 -15.949 1.00 75.19 75 SER A N 1
ATOM 592 C CA . SER A 1 75 ? -5.749 -1.513 -15.728 1.00 75.19 75 SER A CA 1
ATOM 593 C C . SER A 1 75 ? -4.404 -0.821 -15.928 1.00 75.19 75 SER A C 1
ATOM 595 O O . SER A 1 75 ? -4.358 0.211 -16.590 1.00 75.19 75 SER A O 1
ATOM 597 N N . LEU A 1 76 ? -3.318 -1.411 -15.425 1.00 72.12 76 LEU A N 1
ATOM 598 C CA . LEU A 1 76 ? -1.959 -0.911 -15.629 1.00 72.12 76 LEU A CA 1
ATOM 599 C C . LEU A 1 76 ? -1.537 -0.987 -17.103 1.00 72.12 76 LEU A C 1
ATOM 601 O O . LEU A 1 76 ? -0.944 -0.037 -17.602 1.00 72.12 76 LEU A O 1
ATOM 605 N N . GLU A 1 77 ? -1.894 -2.058 -17.815 1.00 69.75 77 GLU A N 1
ATOM 606 C CA . GLU A 1 77 ? -1.669 -2.202 -19.260 1.00 69.75 77 GLU A CA 1
ATOM 607 C C . GLU A 1 77 ? -2.418 -1.138 -20.068 1.00 69.75 77 GLU A C 1
ATOM 609 O O . GLU A 1 77 ? -1.819 -0.506 -20.935 1.00 69.75 77 GLU A O 1
ATOM 614 N N . ARG A 1 78 ? -3.700 -0.880 -19.763 1.00 71.81 78 ARG A N 1
ATOM 615 C CA . ARG A 1 78 ? -4.470 0.198 -20.414 1.00 71.81 78 ARG A CA 1
ATOM 616 C C . ARG A 1 78 ? -3.833 1.561 -20.190 1.00 71.81 78 ARG A C 1
ATOM 618 O O . ARG A 1 78 ? -3.633 2.295 -21.150 1.00 71.81 78 ARG A O 1
ATOM 625 N N . ILE A 1 79 ? -3.468 1.866 -18.942 1.00 66.75 79 ILE A N 1
ATOM 626 C CA . ILE A 1 79 ? -2.781 3.119 -18.621 1.00 66.75 79 ILE A CA 1
ATOM 627 C C . ILE A 1 79 ? -1.470 3.192 -19.409 1.00 66.75 79 ILE A C 1
ATOM 629 O O . ILE A 1 79 ? -1.209 4.201 -20.047 1.00 66.75 79 ILE A O 1
ATOM 633 N N . ALA A 1 80 ? -0.667 2.124 -19.436 1.00 64.75 80 ALA A N 1
ATOM 634 C CA . ALA A 1 80 ? 0.590 2.090 -20.180 1.00 64.75 80 ALA A CA 1
ATOM 635 C C . ALA A 1 80 ? 0.406 2.284 -21.698 1.00 64.75 80 ALA A C 1
ATOM 637 O O . ALA A 1 80 ? 1.236 2.958 -22.308 1.00 64.75 80 ALA A O 1
ATOM 638 N N . ALA A 1 81 ? -0.666 1.743 -22.286 1.00 64.69 81 ALA A N 1
ATOM 639 C CA . ALA A 1 81 ? -0.995 1.864 -23.708 1.00 64.69 81 ALA A CA 1
ATOM 640 C C . ALA A 1 81 ? -1.482 3.269 -24.108 1.00 64.69 81 ALA A C 1
ATOM 642 O O . ALA A 1 81 ? -1.256 3.697 -25.238 1.00 64.69 81 ALA A O 1
ATOM 643 N N . GLU A 1 82 ? -2.115 4.006 -23.190 1.00 65.50 82 GLU A N 1
ATOM 644 C CA . GLU A 1 82 ? -2.524 5.404 -23.401 1.00 65.50 82 GLU A CA 1
ATOM 645 C C . GLU A 1 82 ? -1.336 6.387 -23.372 1.00 65.50 82 GLU A C 1
ATOM 647 O O . GLU A 1 82 ? -1.466 7.532 -23.806 1.00 65.50 82 GLU A O 1
ATOM 652 N N . TYR A 1 83 ? -0.153 5.946 -22.924 1.00 57.00 83 TYR A N 1
ATOM 653 C CA . TYR A 1 83 ? 1.087 6.715 -23.032 1.00 57.00 83 TYR A CA 1
ATOM 654 C C . TYR A 1 83 ? 1.836 6.371 -24.340 1.00 57.00 83 TYR A C 1
ATOM 656 O O . TYR A 1 83 ? 2.299 5.240 -24.487 1.00 57.00 83 TYR A O 1
ATOM 664 N N . PRO A 1 84 ? 2.071 7.337 -25.256 1.00 50.50 84 PRO A N 1
ATOM 665 C CA . PRO A 1 84 ? 2.625 7.100 -26.602 1.00 50.50 84 PRO A CA 1
ATOM 666 C C . PRO A 1 84 ? 4.048 6.505 -26.698 1.00 50.50 84 PRO A C 1
ATOM 668 O O . PRO A 1 84 ? 4.547 6.325 -27.803 1.00 50.50 84 PRO A O 1
ATOM 671 N N . SER A 1 85 ? 4.727 6.212 -25.582 1.00 53.03 85 SER A N 1
ATOM 672 C CA . SER A 1 85 ? 6.109 5.699 -25.525 1.00 53.03 85 SER A CA 1
ATOM 673 C C . SER A 1 85 ? 6.209 4.247 -25.029 1.00 53.03 85 SER A C 1
ATOM 675 O O . SER A 1 85 ? 7.149 3.877 -24.323 1.00 53.03 85 SER A O 1
ATOM 677 N N . ALA A 1 86 ? 5.222 3.404 -25.350 1.00 50.88 86 ALA A N 1
ATOM 678 C CA . ALA A 1 86 ? 5.224 1.981 -24.983 1.00 50.88 86 ALA A CA 1
ATOM 679 C C . ALA A 1 86 ? 6.388 1.186 -25.616 1.00 50.88 86 ALA A C 1
ATOM 681 O O . ALA A 1 86 ? 6.799 0.151 -25.088 1.00 50.88 86 ALA A O 1
ATOM 682 N N . GLU A 1 87 ? 6.981 1.689 -26.700 1.00 55.62 87 GLU A N 1
ATOM 683 C CA . GLU A 1 87 ? 8.201 1.130 -27.275 1.00 55.62 87 GLU A CA 1
ATOM 684 C C . GLU A 1 87 ? 9.426 1.597 -26.476 1.00 55.62 87 GLU A C 1
ATOM 686 O O . GLU A 1 87 ? 10.070 2.585 -26.804 1.00 55.62 87 GLU A O 1
ATOM 691 N N . ARG A 1 88 ? 9.746 0.844 -25.412 1.00 61.12 88 ARG A N 1
ATOM 692 C CA . ARG A 1 88 ? 11.029 0.880 -24.685 1.00 61.12 88 ARG A CA 1
ATOM 693 C C . ARG A 1 88 ? 11.412 2.260 -24.121 1.00 61.12 88 ARG A C 1
ATOM 695 O O . ARG A 1 88 ? 12.209 2.999 -24.692 1.00 61.12 88 ARG A O 1
ATOM 702 N N . ARG A 1 89 ? 10.916 2.554 -22.913 1.00 70.88 89 ARG A N 1
ATOM 703 C CA . ARG A 1 89 ? 11.286 3.763 -22.161 1.00 70.88 89 ARG A CA 1
ATOM 704 C C . ARG A 1 89 ? 12.746 3.719 -21.736 1.00 70.88 89 ARG A C 1
ATOM 706 O O . ARG A 1 89 ? 13.248 2.686 -21.281 1.00 70.88 89 ARG A O 1
ATOM 713 N N . GLY A 1 90 ? 13.400 4.875 -21.799 1.00 79.81 90 GLY A N 1
ATOM 714 C CA . GLY A 1 90 ? 14.686 5.055 -21.138 1.00 79.81 90 GLY A CA 1
ATOM 715 C C . GLY A 1 90 ? 14.538 4.915 -19.612 1.00 79.81 90 GLY A C 1
ATOM 716 O O . GLY A 1 90 ? 13.475 5.225 -19.068 1.00 79.81 90 GLY A O 1
ATOM 717 N N . PRO A 1 91 ? 15.596 4.526 -18.877 1.00 84.19 91 PRO A N 1
ATOM 718 C CA . PRO A 1 91 ? 15.540 4.333 -17.422 1.00 84.19 91 PRO A CA 1
ATOM 719 C C . PRO A 1 91 ? 14.925 5.503 -16.634 1.00 84.19 91 PRO A C 1
ATOM 721 O O . PRO A 1 91 ? 14.125 5.304 -15.723 1.00 84.19 91 PRO A O 1
ATOM 724 N N . ALA A 1 92 ? 15.253 6.742 -17.013 1.00 83.31 92 ALA A N 1
ATOM 725 C CA . ALA A 1 92 ? 14.725 7.940 -16.360 1.00 83.31 92 ALA A CA 1
ATOM 726 C C . ALA A 1 92 ? 13.211 8.114 -16.578 1.00 83.31 92 ALA A C 1
ATOM 728 O O . ALA A 1 92 ? 12.491 8.483 -15.652 1.00 83.31 92 ALA A O 1
ATOM 729 N N . GLU A 1 93 ? 12.721 7.811 -17.781 1.00 81.88 93 GLU A N 1
ATOM 730 C CA . GLU A 1 93 ? 11.297 7.885 -18.116 1.00 81.88 93 GLU A CA 1
ATOM 731 C C . GLU A 1 93 ? 10.496 6.788 -17.415 1.00 81.88 93 GLU A C 1
ATOM 733 O O . GLU A 1 93 ? 9.392 7.048 -16.939 1.00 81.88 93 GLU A O 1
ATOM 738 N N . ALA A 1 94 ? 11.055 5.580 -17.302 1.00 83.75 94 ALA A N 1
ATOM 739 C CA . ALA A 1 94 ? 10.435 4.486 -16.563 1.00 83.75 94 ALA A CA 1
ATOM 740 C C . ALA A 1 94 ? 10.286 4.824 -15.071 1.00 83.75 94 ALA A C 1
ATOM 742 O O . ALA A 1 94 ? 9.207 4.662 -14.505 1.00 83.75 94 ALA A O 1
ATOM 743 N N . LEU A 1 95 ? 11.327 5.382 -14.444 1.00 88.44 95 LEU A N 1
ATOM 744 C CA . LEU A 1 95 ? 11.268 5.818 -13.045 1.00 88.44 95 LEU A CA 1
ATOM 745 C C . LEU A 1 95 ? 10.297 6.987 -12.835 1.00 88.44 95 LEU A C 1
ATOM 747 O O . LEU A 1 95 ? 9.576 7.019 -11.837 1.00 88.44 95 LEU A O 1
ATOM 751 N N . ALA A 1 96 ? 10.253 7.947 -13.763 1.00 83.94 96 ALA A N 1
ATOM 752 C CA . ALA A 1 96 ? 9.292 9.046 -13.709 1.00 83.94 96 ALA A CA 1
ATOM 753 C C . ALA A 1 96 ? 7.847 8.535 -13.823 1.00 83.94 96 ALA A C 1
ATOM 755 O O . ALA A 1 96 ? 6.993 8.924 -13.025 1.00 83.94 96 ALA A O 1
ATOM 756 N N . ALA A 1 97 ? 7.590 7.617 -14.757 1.00 82.81 97 ALA A N 1
ATOM 757 C CA . ALA A 1 97 ? 6.285 6.992 -14.940 1.00 82.81 97 ALA A CA 1
ATOM 758 C C . ALA A 1 97 ? 5.857 6.185 -13.710 1.00 82.81 97 ALA A C 1
ATOM 760 O O . ALA A 1 97 ? 4.724 6.313 -13.255 1.00 82.81 97 ALA A O 1
ATOM 761 N N . LEU A 1 98 ? 6.775 5.416 -13.123 1.00 87.88 98 LEU A N 1
ATOM 762 C CA . LEU A 1 98 ? 6.508 4.635 -11.919 1.00 87.88 98 LEU A CA 1
ATOM 763 C C . LEU A 1 98 ? 6.129 5.527 -10.731 1.00 87.88 98 LEU A C 1
ATOM 765 O O . LEU A 1 98 ? 5.143 5.265 -10.045 1.00 87.88 98 LEU A O 1
ATOM 769 N N . ARG A 1 99 ? 6.865 6.626 -10.514 1.00 86.75 99 ARG A N 1
ATOM 770 C CA . ARG A 1 99 ? 6.532 7.610 -9.471 1.00 86.75 99 ARG A CA 1
ATOM 771 C C . ARG A 1 99 ? 5.177 8.274 -9.727 1.00 86.75 99 ARG A C 1
ATOM 773 O O . ARG A 1 99 ? 4.439 8.499 -8.773 1.00 86.75 99 ARG A O 1
ATOM 780 N N . ALA A 1 100 ? 4.835 8.560 -10.983 1.00 81.25 100 ALA A N 1
ATOM 781 C CA . ALA A 1 100 ? 3.536 9.126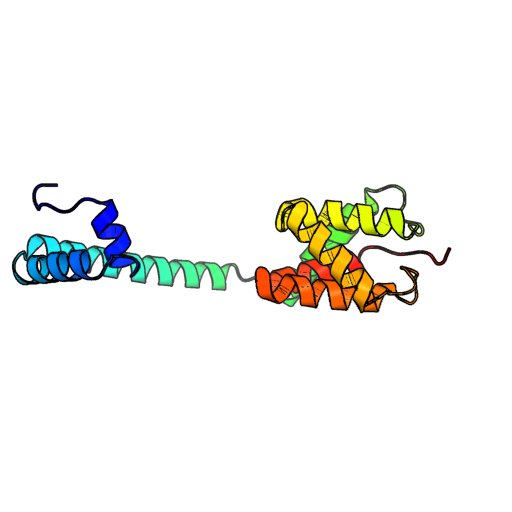 -11.344 1.00 81.25 100 ALA A CA 1
ATOM 782 C C . ALA A 1 100 ? 2.377 8.139 -11.112 1.00 81.25 100 ALA A C 1
ATOM 784 O O . ALA A 1 100 ? 1.342 8.539 -10.589 1.00 81.25 100 ALA A O 1
ATOM 785 N N . LEU A 1 101 ? 2.567 6.855 -11.436 1.00 82.69 101 LEU A N 1
ATOM 786 C CA . LEU A 1 101 ? 1.577 5.793 -11.216 1.00 82.69 101 LEU A CA 1
ATOM 787 C C . LEU A 1 101 ? 1.301 5.556 -9.728 1.00 82.69 101 LEU A C 1
ATOM 789 O O . LEU A 1 101 ? 0.158 5.367 -9.321 1.00 82.69 101 LEU A O 1
ATOM 793 N N . LEU A 1 102 ? 2.355 5.555 -8.915 1.00 86.31 102 LEU A N 1
ATOM 794 C CA . LEU A 1 102 ? 2.281 5.164 -7.510 1.00 86.31 102 LEU A CA 1
ATOM 795 C C . LEU A 1 102 ? 2.078 6.351 -6.553 1.00 86.31 102 LEU A C 1
ATOM 797 O O . LEU A 1 102 ? 1.594 6.178 -5.434 1.00 86.31 102 LEU A O 1
ATOM 801 N N . GLY A 1 103 ? 2.404 7.569 -6.992 1.00 81.06 103 GLY A N 1
ATOM 802 C CA . GLY A 1 103 ? 2.277 8.802 -6.214 1.00 81.06 103 GLY A CA 1
ATOM 803 C C . GLY A 1 103 ? 0.877 9.063 -5.641 1.00 81.06 103 GLY A C 1
ATOM 804 O O . GLY A 1 103 ? 0.800 9.416 -4.466 1.00 81.06 103 GLY A O 1
ATOM 805 N N . PRO A 1 104 ? -0.225 8.864 -6.390 1.00 81.00 104 PRO A N 1
ATOM 806 C CA . PRO A 1 104 ? -1.580 9.023 -5.857 1.00 81.00 104 PRO A CA 1
ATOM 807 C C . PRO A 1 104 ? -1.933 8.047 -4.728 1.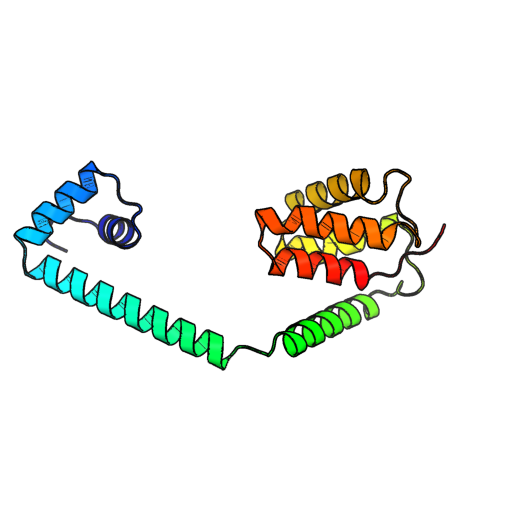00 81.00 104 PRO A C 1
ATOM 809 O O . PRO A 1 104 ? -2.780 8.363 -3.900 1.00 81.00 104 PRO A O 1
ATOM 812 N N . VAL A 1 105 ? -1.296 6.872 -4.691 1.00 82.44 105 VAL A N 1
ATOM 813 C CA . VAL A 1 105 ? -1.601 5.818 -3.711 1.00 82.44 105 VAL A CA 1
ATOM 814 C C . VAL A 1 105 ? -0.750 5.967 -2.454 1.00 82.44 105 VAL A C 1
ATOM 816 O O . VAL A 1 105 ? -1.255 5.823 -1.346 1.00 82.44 105 VAL A O 1
ATOM 819 N N . PHE A 1 106 ? 0.539 6.274 -2.613 1.00 85.19 106 PHE A N 1
ATOM 820 C CA . PHE A 1 106 ? 1.494 6.289 -1.498 1.00 85.19 106 PHE A CA 1
ATOM 821 C C . PHE A 1 106 ? 1.936 7.690 -1.063 1.00 85.19 106 PHE A C 1
ATOM 823 O O . PHE A 1 106 ? 2.564 7.850 -0.019 1.00 85.19 106 PHE A O 1
ATOM 830 N N . GLY A 1 107 ? 1.628 8.716 -1.855 1.00 86.38 107 GLY A N 1
ATOM 831 C CA . GLY A 1 107 ? 2.153 10.066 -1.693 1.00 86.38 107 GLY A CA 1
ATOM 832 C C . GLY A 1 107 ? 3.529 10.249 -2.347 1.00 86.38 107 GLY A C 1
ATOM 833 O O . GLY A 1 107 ? 4.407 9.386 -2.289 1.00 86.38 107 GLY A O 1
ATOM 834 N N . ALA A 1 108 ? 3.745 11.421 -2.953 1.00 83.38 108 ALA A N 1
ATOM 835 C CA . ALA A 1 108 ? 4.941 11.722 -3.748 1.00 83.38 108 ALA A CA 1
ATOM 836 C C . ALA A 1 108 ? 6.264 11.644 -2.956 1.00 83.38 108 ALA A C 1
ATOM 838 O O . ALA A 1 108 ? 7.293 11.240 -3.498 1.00 83.38 108 ALA A O 1
ATOM 839 N N . GLY A 1 109 ? 6.251 12.028 -1.674 1.00 86.12 109 GLY A N 1
ATOM 840 C CA . GLY A 1 109 ? 7.441 11.987 -0.817 1.00 86.12 109 GLY A CA 1
ATOM 841 C C . GLY A 1 109 ? 7.876 10.561 -0.477 1.00 86.12 109 GLY A C 1
ATOM 842 O O . GLY A 1 109 ? 9.057 10.239 -0.597 1.00 86.12 109 GLY A O 1
ATOM 843 N N . MET A 1 110 ? 6.912 9.710 -0.115 1.00 91.75 110 MET A N 1
ATOM 844 C CA . MET A 1 110 ? 7.154 8.308 0.225 1.00 91.75 110 MET A CA 1
ATOM 845 C C . MET A 1 110 ? 7.651 7.536 -0.994 1.00 91.75 110 MET A C 1
ATOM 847 O O . MET A 1 110 ? 8.701 6.903 -0.917 1.00 91.75 110 MET A O 1
ATOM 851 N N . ILE A 1 111 ? 6.971 7.656 -2.143 1.00 93.12 111 ILE A N 1
ATOM 852 C CA . ILE A 1 111 ? 7.379 6.899 -3.331 1.00 93.12 111 ILE A CA 1
ATOM 853 C C . ILE A 1 111 ? 8.763 7.310 -3.832 1.00 93.12 111 ILE A C 1
ATOM 855 O O . ILE A 1 111 ? 9.520 6.464 -4.295 1.00 93.12 111 ILE A O 1
ATOM 859 N N . ARG A 1 112 ? 9.134 8.592 -3.714 1.00 92.12 112 ARG A N 1
ATOM 860 C CA . ARG A 1 112 ? 10.488 9.038 -4.054 1.00 92.12 112 ARG A CA 1
ATOM 861 C C . ARG A 1 112 ? 11.522 8.344 -3.169 1.00 92.12 112 ARG A C 1
ATOM 863 O O . ARG A 1 112 ? 12.429 7.729 -3.709 1.00 92.12 112 ARG A O 1
ATOM 870 N N . ALA A 1 113 ? 11.339 8.385 -1.848 1.00 93.12 113 ALA A N 1
ATOM 871 C CA . ALA A 1 113 ? 12.255 7.746 -0.906 1.00 93.12 113 ALA A CA 1
ATOM 872 C C . ALA A 1 113 ? 12.351 6.225 -1.122 1.00 93.12 113 ALA A C 1
ATOM 874 O O . ALA A 1 113 ? 13.448 5.676 -1.131 1.00 93.12 113 ALA A O 1
ATOM 875 N N . ALA A 1 114 ? 11.218 5.555 -1.353 1.00 95.50 114 ALA A N 1
ATOM 876 C CA . ALA A 1 114 ? 11.181 4.118 -1.613 1.00 95.50 114 ALA A CA 1
ATOM 877 C C . ALA A 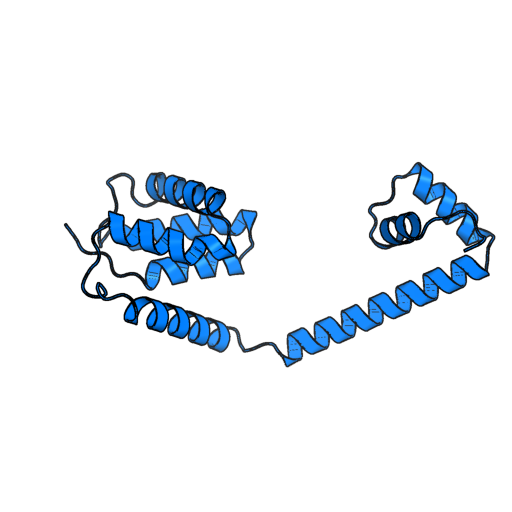1 114 ? 11.879 3.746 -2.931 1.00 95.50 114 ALA A C 1
ATOM 879 O O . ALA A 1 114 ? 12.634 2.779 -2.968 1.00 95.50 114 ALA A O 1
ATOM 880 N N . VAL A 1 115 ? 11.667 4.523 -4.000 1.00 94.25 115 VAL A N 1
ATOM 881 C CA . VAL A 1 115 ? 12.355 4.323 -5.286 1.00 94.25 115 VAL A CA 1
ATOM 882 C C . VAL A 1 115 ? 13.857 4.543 -5.142 1.00 94.25 115 VAL A C 1
ATOM 884 O O . VAL A 1 115 ? 14.623 3.730 -5.645 1.00 94.25 115 VAL A O 1
ATOM 887 N N . ASP A 1 116 ? 14.285 5.597 -4.450 1.00 93.88 116 ASP A N 1
ATOM 888 C CA . ASP A 1 116 ? 15.708 5.899 -4.282 1.00 93.88 116 ASP A CA 1
ATOM 889 C C . ASP A 1 116 ? 16.409 4.790 -3.469 1.00 93.88 116 ASP A C 1
ATOM 891 O O . ASP A 1 116 ? 17.431 4.261 -3.903 1.00 93.88 116 ASP A O 1
ATOM 895 N N . ALA A 1 117 ? 15.796 4.321 -2.377 1.00 94.50 117 ALA A N 1
ATOM 896 C CA . ALA A 1 117 ? 16.311 3.194 -1.594 1.00 94.50 117 ALA A CA 1
ATOM 897 C C . ALA A 1 117 ? 16.325 1.867 -2.381 1.00 94.50 117 ALA A C 1
ATOM 899 O O . ALA A 1 117 ? 17.256 1.066 -2.260 1.00 94.50 117 ALA A O 1
ATOM 900 N N . ALA A 1 118 ? 15.304 1.620 -3.208 1.00 95.62 118 ALA A N 1
ATOM 901 C CA . ALA A 1 118 ? 15.246 0.435 -4.061 1.00 95.62 118 ALA A CA 1
ATOM 902 C C . ALA A 1 118 ? 16.304 0.465 -5.174 1.00 95.62 118 ALA A C 1
ATOM 904 O O . ALA A 1 118 ? 16.844 -0.581 -5.531 1.00 95.62 118 ALA A O 1
ATOM 905 N N . LEU A 1 119 ? 16.636 1.648 -5.705 1.00 94.56 119 LEU A N 1
ATOM 906 C CA . LEU A 1 119 ? 17.716 1.820 -6.679 1.00 94.56 119 LEU A CA 1
ATOM 907 C C . LEU A 1 119 ? 19.072 1.464 -6.075 1.00 94.56 119 LEU A C 1
ATOM 909 O O . LEU A 1 119 ? 19.823 0.705 -6.682 1.00 94.56 119 LEU A O 1
ATOM 913 N N . GLU A 1 120 ? 19.363 1.953 -4.871 1.00 94.38 120 GLU A N 1
ATOM 914 C CA . GLU A 1 120 ? 20.631 1.682 -4.184 1.00 94.38 120 GLU A CA 1
ATOM 915 C C . GLU A 1 120 ? 20.864 0.185 -3.945 1.00 94.38 120 GLU A C 1
ATOM 917 O O . GLU A 1 120 ? 21.993 -0.293 -4.058 1.00 94.38 120 GLU A O 1
ATOM 922 N N . ARG A 1 121 ? 19.800 -0.572 -3.651 1.00 94.31 121 ARG A N 1
ATOM 923 C CA . ARG A 1 121 ? 19.893 -2.007 -3.342 1.00 94.31 121 ARG A CA 1
ATOM 924 C C . ARG A 1 121 ? 19.757 -2.912 -4.560 1.00 94.31 121 ARG A C 1
ATOM 926 O O . ARG A 1 121 ? 20.532 -3.850 -4.714 1.00 94.31 121 ARG A O 1
ATOM 933 N N . GLY A 1 122 ? 18.765 -2.652 -5.406 1.00 90.31 122 GLY A N 1
ATOM 934 C CA . GLY A 1 122 ? 18.395 -3.529 -6.519 1.00 90.31 122 GLY A CA 1
ATOM 935 C C . GLY A 1 122 ? 19.089 -3.190 -7.835 1.00 90.31 122 GLY A C 1
ATOM 936 O O . GLY A 1 122 ? 19.147 -4.032 -8.728 1.00 90.31 122 GLY A O 1
ATOM 937 N N . ALA A 1 123 ? 19.623 -1.974 -7.971 1.00 91.44 123 ALA A N 1
ATOM 938 C CA . ALA A 1 123 ? 20.256 -1.497 -9.196 1.00 91.44 123 ALA A CA 1
ATOM 939 C C . ALA A 1 123 ? 21.405 -0.497 -8.917 1.00 91.44 123 ALA A C 1
ATOM 941 O O . ALA A 1 123 ? 21.387 0.617 -9.449 1.00 91.44 123 ALA A O 1
ATOM 942 N N . PRO A 1 124 ? 22.440 -0.871 -8.132 1.00 87.88 124 PRO A N 1
ATOM 943 C CA . PRO A 1 124 ? 23.513 0.047 -7.726 1.00 87.88 124 PRO A CA 1
ATOM 944 C C . PRO A 1 124 ? 24.332 0.599 -8.906 1.00 87.88 124 PRO A C 1
ATOM 946 O O . PRO A 1 124 ? 24.891 1.688 -8.822 1.00 87.88 124 PRO A O 1
ATOM 949 N N . GLY A 1 125 ? 24.384 -0.131 -10.027 1.00 86.25 125 GLY A N 1
ATOM 950 C CA . GLY A 1 125 ? 24.999 0.314 -11.286 1.00 86.25 125 GLY A CA 1
ATOM 951 C C . GLY A 1 125 ? 24.063 1.113 -12.203 1.00 86.25 125 GLY A C 1
ATOM 952 O O . GLY A 1 125 ? 24.428 1.406 -13.340 1.00 86.25 125 GLY A O 1
ATOM 953 N N . GLY A 1 126 ? 22.858 1.440 -11.737 1.00 86.94 126 GLY A N 1
ATOM 954 C CA . GLY A 1 126 ? 21.793 2.040 -12.529 1.00 86.94 126 GLY A CA 1
ATOM 955 C C . GLY A 1 126 ? 20.799 1.023 -13.099 1.00 86.94 126 GLY A C 1
ATOM 956 O O . GLY A 1 126 ? 20.996 -0.196 -13.082 1.00 86.94 126 GLY A O 1
ATOM 957 N N . ILE A 1 127 ? 19.688 1.559 -13.601 1.00 89.44 127 ILE A N 1
ATOM 958 C CA . ILE A 1 127 ? 18.578 0.787 -14.163 1.00 89.44 127 ILE A CA 1
ATOM 959 C C . ILE A 1 127 ? 18.830 0.483 -15.640 1.00 89.44 127 ILE A C 1
ATOM 961 O O . ILE A 1 127 ? 19.104 1.391 -16.425 1.00 89.44 127 ILE A O 1
ATOM 965 N N . ASN A 1 128 ? 18.674 -0.784 -16.006 1.00 89.69 128 ASN A N 1
ATOM 966 C CA . ASN A 1 128 ? 18.621 -1.293 -17.374 1.00 89.69 128 ASN A CA 1
ATOM 967 C C . ASN A 1 128 ? 17.653 -2.492 -17.429 1.00 89.69 128 ASN A C 1
ATOM 969 O O . ASN A 1 128 ? 17.026 -2.818 -16.416 1.00 89.69 128 ASN A O 1
ATOM 973 N N . ALA A 1 129 ? 17.507 -3.149 -18.582 1.00 86.69 129 ALA A N 1
ATOM 974 C CA . ALA A 1 129 ? 16.566 -4.260 -18.718 1.00 86.69 129 ALA A CA 1
ATOM 975 C C . ALA A 1 129 ? 16.909 -5.435 -17.782 1.00 86.69 129 ALA A C 1
ATOM 977 O O . ALA A 1 129 ? 16.007 -6.091 -17.259 1.00 86.69 129 ALA A O 1
ATOM 978 N N . ALA A 1 130 ? 18.198 -5.671 -17.516 1.00 89.19 130 ALA A N 1
ATOM 979 C CA . ALA A 1 130 ? 18.665 -6.747 -16.645 1.00 89.19 130 ALA A CA 1
ATOM 980 C C . ALA A 1 130 ? 18.470 -6.454 -15.144 1.00 89.19 130 ALA A C 1
ATOM 982 O O . ALA A 1 130 ? 18.178 -7.374 -14.382 1.00 89.19 130 ALA A O 1
ATOM 983 N N . SER A 1 131 ? 18.613 -5.197 -14.703 1.00 92.81 131 SER A N 1
ATOM 984 C CA . SER A 1 131 ? 18.472 -4.804 -13.289 1.00 92.81 131 SER A CA 1
ATOM 985 C C . SER A 1 131 ? 17.046 -4.406 -12.889 1.00 92.81 131 SER A C 1
ATOM 987 O O . SER A 1 131 ? 16.749 -4.288 -11.699 1.00 92.81 131 SER A O 1
ATOM 989 N N . TRP A 1 132 ? 16.136 -4.237 -13.855 1.00 92.62 132 TRP A N 1
ATOM 990 C CA . TRP A 1 132 ? 14.770 -3.766 -13.603 1.00 92.62 132 TRP A CA 1
ATOM 991 C C . TRP A 1 132 ? 13.961 -4.672 -12.668 1.00 92.62 132 TRP A C 1
ATOM 993 O O . TRP A 1 132 ? 13.269 -4.185 -11.773 1.00 92.62 132 TRP A O 1
ATOM 1003 N N . SER A 1 133 ? 14.060 -5.991 -12.840 1.00 92.50 133 SER A N 1
ATOM 1004 C CA . SER A 1 133 ? 13.334 -6.959 -12.007 1.00 92.50 133 SER A CA 1
ATOM 1005 C C . SER A 1 133 ? 13.819 -6.952 -10.555 1.00 92.50 133 SER A C 1
ATOM 1007 O O . SER A 1 133 ? 13.000 -6.986 -9.636 1.00 92.50 133 SER A O 1
ATOM 1009 N N . ALA A 1 134 ? 15.133 -6.842 -10.342 1.00 94.88 134 ALA A N 1
ATOM 1010 C CA . ALA A 1 134 ? 15.733 -6.745 -9.015 1.00 94.88 134 ALA A CA 1
ATOM 1011 C C . ALA A 1 134 ? 15.323 -5.444 -8.308 1.00 94.88 134 ALA A C 1
ATOM 1013 O O . ALA A 1 134 ? 14.898 -5.474 -7.154 1.00 94.88 134 ALA A O 1
ATOM 1014 N N . PHE A 1 135 ? 15.351 -4.314 -9.022 1.00 96.31 135 PHE A N 1
ATOM 1015 C CA . PHE A 1 135 ? 14.820 -3.042 -8.529 1.00 96.31 135 PHE A CA 1
ATOM 1016 C C . PHE A 1 135 ? 13.342 -3.140 -8.121 1.00 96.31 135 PHE A C 1
ATOM 1018 O O . PHE A 1 135 ? 12.966 -2.675 -7.047 1.00 96.31 135 PHE A O 1
ATOM 1025 N N . ALA A 1 136 ? 12.497 -3.757 -8.948 1.00 95.25 136 ALA A N 1
ATOM 1026 C CA . ALA A 1 136 ? 11.071 -3.877 -8.662 1.00 95.25 136 ALA A CA 1
ATOM 1027 C C . ALA A 1 136 ? 10.785 -4.742 -7.421 1.00 95.25 136 ALA A C 1
ATOM 1029 O O . ALA A 1 136 ? 9.875 -4.431 -6.647 1.00 95.25 136 ALA A O 1
ATOM 1030 N N . ALA A 1 137 ? 11.572 -5.802 -7.209 1.00 95.81 137 ALA A N 1
ATOM 1031 C CA . ALA A 1 137 ? 11.501 -6.615 -5.999 1.00 95.81 137 ALA A CA 1
ATOM 1032 C C . ALA A 1 137 ? 11.896 -5.804 -4.753 1.00 95.81 137 ALA A C 1
ATOM 1034 O O . ALA A 1 137 ? 11.169 -5.811 -3.764 1.00 95.81 137 ALA A O 1
ATOM 1035 N N . GLU A 1 138 ? 12.983 -5.037 -4.824 1.00 97.25 138 GLU A N 1
ATOM 1036 C CA . GLU A 1 138 ? 13.412 -4.163 -3.726 1.00 97.25 138 GLU A CA 1
ATOM 1037 C C . GLU A 1 138 ? 12.388 -3.059 -3.426 1.00 97.25 138 GLU A C 1
ATOM 1039 O O . GLU A 1 138 ? 12.096 -2.775 -2.266 1.00 97.25 138 GLU A O 1
ATOM 1044 N N . LEU A 1 139 ? 11.749 -2.488 -4.450 1.00 96.44 139 LEU A N 1
ATOM 1045 C CA . LEU A 1 139 ? 10.683 -1.501 -4.267 1.00 96.44 139 LEU A CA 1
ATOM 1046 C C . LEU A 1 139 ? 9.488 -2.075 -3.492 1.00 96.44 139 LEU A C 1
ATOM 1048 O O . LEU A 1 139 ? 8.930 -1.399 -2.624 1.00 96.44 139 LEU A O 1
ATOM 1052 N N . ARG A 1 140 ? 9.110 -3.328 -3.767 1.00 96.12 140 ARG A N 1
ATOM 1053 C CA . ARG A 1 140 ? 8.093 -4.038 -2.982 1.00 96.12 140 ARG A CA 1
ATOM 1054 C C . ARG A 1 140 ? 8.516 -4.175 -1.523 1.00 96.12 140 ARG A C 1
ATOM 1056 O O . ARG A 1 140 ? 7.710 -3.866 -0.646 1.00 96.12 140 ARG A O 1
ATOM 1063 N N . GLU A 1 141 ? 9.744 -4.621 -1.272 1.00 96.44 141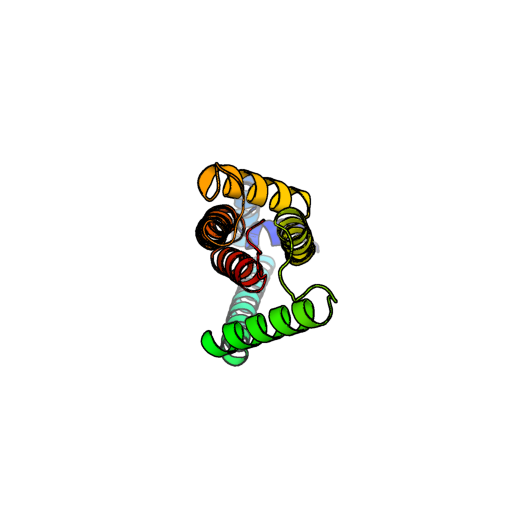 GLU A N 1
ATOM 1064 C CA . GLU A 1 141 ? 10.264 -4.817 0.086 1.00 96.44 141 GLU A CA 1
ATOM 1065 C C . GLU A 1 141 ? 10.340 -3.501 0.875 1.00 96.44 141 GLU A C 1
ATOM 1067 O O . GLU A 1 141 ? 10.138 -3.501 2.087 1.00 96.44 141 GLU A O 1
ATOM 1072 N N . MET A 1 142 ? 10.545 -2.363 0.203 1.00 95.06 142 MET A N 1
ATOM 1073 C CA . MET A 1 142 ? 10.503 -1.041 0.840 1.00 95.06 142 MET A CA 1
ATOM 1074 C C . MET A 1 142 ? 9.085 -0.593 1.212 1.00 95.06 142 MET A C 1
ATOM 1076 O O . MET A 1 142 ? 8.883 0.038 2.248 1.00 95.06 142 MET A O 1
ATOM 1080 N N . ILE A 1 143 ? 8.093 -0.894 0.372 1.00 92.62 143 ILE A N 1
ATOM 1081 C CA . ILE A 1 143 ? 6.716 -0.402 0.542 1.00 92.62 143 ILE A CA 1
ATOM 1082 C C . ILE A 1 143 ? 5.903 -1.291 1.492 1.00 92.62 143 ILE A C 1
ATOM 1084 O O . ILE A 1 143 ? 5.086 -0.790 2.269 1.00 92.62 143 ILE A O 1
ATOM 1088 N N . GLN A 1 144 ? 6.126 -2.605 1.458 1.00 92.25 144 GLN A N 1
ATOM 1089 C CA . GLN A 1 144 ? 5.335 -3.585 2.202 1.00 92.25 144 GLN A CA 1
ATOM 1090 C C . GLN A 1 144 ? 5.296 -3.344 3.728 1.00 92.25 144 GLN A C 1
ATOM 1092 O O . GLN A 1 144 ? 4.203 -3.426 4.291 1.00 92.25 144 GLN A O 1
ATOM 1097 N N . PRO A 1 145 ? 6.402 -3.014 4.425 1.00 91.81 145 PRO A N 1
ATOM 1098 C CA . PRO A 1 145 ? 6.370 -2.783 5.872 1.00 91.81 145 PRO A CA 1
ATOM 1099 C C . PRO A 1 145 ? 5.550 -1.554 6.283 1.00 91.81 145 PRO A C 1
ATOM 1101 O O . PRO A 1 145 ? 4.957 -1.549 7.358 1.00 91.81 145 PRO A O 1
ATOM 1104 N N . ALA A 1 146 ? 5.509 -0.519 5.438 1.00 87.25 146 ALA A N 1
ATOM 1105 C CA . ALA A 1 146 ? 4.824 0.737 5.739 1.00 87.25 146 ALA A CA 1
ATOM 1106 C C . ALA A 1 146 ? 3.340 0.718 5.341 1.00 87.25 146 ALA A C 1
ATOM 1108 O O . ALA A 1 146 ? 2.510 1.315 6.023 1.00 87.25 146 ALA A O 1
ATOM 1109 N N . CYS A 1 147 ? 3.003 0.050 4.234 1.00 86.62 147 CYS A N 1
ATOM 1110 C CA . CYS A 1 147 ? 1.673 0.123 3.620 1.00 86.62 147 CYS A CA 1
ATOM 1111 C C . CYS A 1 147 ? 0.955 -1.232 3.515 1.00 86.62 147 CYS A C 1
ATOM 1113 O O . CYS A 1 147 ? -0.166 -1.300 3.012 1.00 86.62 147 CYS A O 1
ATOM 1115 N N . GLY A 1 148 ? 1.580 -2.310 3.987 1.00 85.94 148 GLY A N 1
ATOM 1116 C CA . GLY A 1 148 ? 1.038 -3.664 3.951 1.00 85.94 148 GLY A CA 1
ATOM 1117 C C . GLY A 1 148 ? 1.335 -4.428 2.657 1.00 85.94 148 GLY A C 1
ATOM 1118 O O . GLY A 1 148 ? 1.828 -3.896 1.660 1.00 85.94 148 GLY A O 1
ATOM 1119 N N . LEU A 1 149 ? 1.009 -5.723 2.677 1.00 83.19 149 LEU A N 1
ATOM 1120 C CA . LEU A 1 149 ? 1.327 -6.681 1.611 1.00 83.19 149 LEU A CA 1
ATOM 1121 C C . LEU A 1 149 ? 0.729 -6.294 0.249 1.00 83.19 149 LEU A C 1
ATOM 1123 O O . LEU A 1 149 ? 1.425 -6.329 -0.765 1.00 83.19 149 LEU A O 1
ATOM 1127 N N . ALA A 1 150 ? -0.538 -5.871 0.228 1.00 81.81 150 ALA A N 1
ATOM 1128 C CA . ALA A 1 150 ? -1.225 -5.483 -1.004 1.00 81.81 150 ALA A CA 1
ATOM 1129 C C . ALA A 1 150 ? -0.561 -4.276 -1.690 1.00 81.81 150 ALA A C 1
ATOM 1131 O O . ALA A 1 150 ? -0.413 -4.255 -2.912 1.00 81.81 150 ALA A O 1
ATOM 1132 N N . ALA A 1 151 ? -0.104 -3.296 -0.906 1.00 86.94 151 ALA A N 1
ATOM 1133 C CA . ALA A 1 151 ? 0.616 -2.132 -1.411 1.00 86.94 151 ALA A CA 1
ATOM 1134 C C . ALA A 1 151 ? 1.970 -2.512 -2.028 1.00 86.94 151 ALA A C 1
ATOM 1136 O O . ALA A 1 151 ? 2.317 -2.028 -3.106 1.00 86.94 151 ALA A O 1
ATOM 1137 N N . GLY A 1 152 ? 2.707 -3.421 -1.383 1.00 88.75 152 GLY A N 1
ATOM 1138 C CA . GLY A 1 152 ? 3.952 -3.956 -1.933 1.00 88.75 152 GLY A CA 1
ATOM 1139 C C . GLY A 1 152 ? 3.737 -4.654 -3.281 1.00 88.75 152 GLY A C 1
ATOM 1140 O O . GLY A 1 152 ? 4.477 -4.408 -4.235 1.00 88.75 152 GLY A O 1
ATOM 1141 N N . PHE A 1 153 ? 2.690 -5.476 -3.397 1.00 88.06 153 PHE A N 1
ATOM 1142 C CA . PHE A 1 153 ? 2.350 -6.139 -4.659 1.00 88.06 153 PHE A CA 1
ATOM 1143 C C . PHE A 1 153 ? 1.917 -5.164 -5.754 1.00 88.06 153 PHE A C 1
ATOM 1145 O O . PHE A 1 153 ? 2.323 -5.332 -6.904 1.00 88.06 153 PHE A O 1
ATOM 1152 N N . LEU A 1 154 ? 1.147 -4.128 -5.415 1.00 86.88 154 LEU A N 1
ATOM 1153 C CA . LEU A 1 154 ? 0.786 -3.072 -6.359 1.00 86.88 154 LEU A CA 1
ATOM 1154 C C . LEU A 1 154 ? 2.033 -2.390 -6.936 1.00 86.88 154 LEU A C 1
ATOM 1156 O O . LEU A 1 154 ? 2.130 -2.223 -8.151 1.00 86.88 154 LEU A O 1
ATOM 1160 N N . ALA A 1 155 ? 2.998 -2.037 -6.084 1.00 90.44 155 ALA A N 1
ATOM 1161 C CA . ALA A 1 155 ? 4.235 -1.399 -6.519 1.00 90.44 155 ALA A CA 1
ATOM 1162 C C . ALA A 1 155 ? 5.065 -2.298 -7.448 1.00 90.44 155 ALA A C 1
ATOM 1164 O O . ALA A 1 155 ? 5.521 -1.840 -8.498 1.00 90.44 155 ALA A O 1
ATOM 1165 N N . LEU A 1 156 ? 5.193 -3.588 -7.111 1.00 91.62 156 LEU A N 1
ATOM 1166 C CA . LEU A 1 156 ? 5.840 -4.581 -7.971 1.00 91.62 156 LEU A CA 1
ATOM 1167 C C . LEU A 1 156 ? 5.146 -4.674 -9.334 1.00 91.62 156 LEU A C 1
ATOM 1169 O O . LEU A 1 156 ? 5.800 -4.596 -10.370 1.00 91.62 156 LEU A O 1
ATOM 1173 N N . ARG A 1 157 ? 3.817 -4.821 -9.348 1.00 87.00 157 ARG A N 1
ATOM 1174 C CA . ARG A 1 157 ? 3.040 -4.954 -10.590 1.00 87.00 157 ARG A CA 1
ATOM 1175 C C . ARG A 1 157 ? 3.135 -3.701 -11.459 1.00 87.00 157 ARG A C 1
ATOM 1177 O O . ARG A 1 157 ? 3.324 -3.838 -12.662 1.00 87.00 157 ARG A O 1
ATOM 1184 N N . ALA A 1 158 ? 3.080 -2.511 -10.862 1.00 86.06 158 ALA A N 1
ATOM 1185 C CA . ALA A 1 158 ? 3.258 -1.248 -11.577 1.00 86.06 158 ALA A CA 1
ATOM 1186 C C . ALA A 1 158 ? 4.660 -1.111 -12.189 1.00 86.06 158 ALA A C 1
ATOM 1188 O O . ALA A 1 158 ? 4.803 -0.596 -13.293 1.00 86.06 158 ALA A O 1
ATOM 1189 N N . ALA A 1 159 ? 5.703 -1.595 -11.510 1.00 89.00 159 ALA A N 1
ATOM 1190 C CA . ALA A 1 159 ? 7.044 -1.632 -12.086 1.00 89.00 159 ALA A CA 1
ATOM 1191 C C . ALA A 1 159 ? 7.134 -2.645 -13.241 1.00 89.00 159 ALA A C 1
ATOM 1193 O O . ALA A 1 159 ? 7.695 -2.336 -14.289 1.00 89.00 159 ALA A O 1
ATOM 1194 N N . MET A 1 160 ? 6.536 -3.832 -13.094 1.00 87.50 160 MET A N 1
ATOM 1195 C CA . MET A 1 160 ? 6.558 -4.877 -14.128 1.00 87.50 160 MET A CA 1
ATOM 1196 C C . MET A 1 160 ? 5.717 -4.550 -15.362 1.00 87.50 160 MET A C 1
ATOM 1198 O O . MET A 1 160 ? 6.014 -5.058 -16.439 1.00 87.50 160 MET A O 1
ATOM 1202 N N . SER A 1 161 ? 4.715 -3.676 -15.246 1.00 80.81 161 SER A N 1
ATOM 1203 C CA . SER A 1 161 ? 3.958 -3.190 -16.403 1.00 80.81 161 SER A CA 1
ATOM 1204 C C . SER A 1 161 ? 4.720 -2.153 -17.238 1.00 80.81 161 SER A C 1
ATOM 1206 O O . SER A 1 161 ? 4.245 -1.755 -18.299 1.00 80.81 161 SER A O 1
ATOM 1208 N N . LEU A 1 162 ? 5.883 -1.682 -16.774 1.00 80.94 162 LEU A N 1
ATOM 1209 C CA . LEU A 1 162 ? 6.736 -0.749 -17.504 1.00 80.94 162 LEU A CA 1
ATOM 1210 C C . LEU A 1 162 ? 7.900 -1.508 -18.149 1.00 80.94 162 LEU A C 1
ATOM 1212 O O . LEU A 1 162 ? 8.715 -2.122 -17.463 1.00 80.94 162 LEU A O 1
ATOM 1216 N N . ALA A 1 163 ? 8.004 -1.432 -19.476 1.00 72.94 163 ALA A N 1
ATOM 1217 C CA . ALA A 1 163 ? 9.153 -1.951 -20.210 1.00 72.94 163 ALA A CA 1
ATOM 1218 C C . ALA A 1 163 ? 10.319 -0.948 -20.169 1.00 72.94 163 ALA A C 1
ATOM 1220 O O . ALA A 1 163 ? 10.145 0.226 -20.509 1.00 72.94 163 ALA A O 1
ATOM 1221 N N . VAL A 1 164 ? 11.512 -1.423 -19.801 1.00 80.00 164 VAL A N 1
ATOM 1222 C CA . VAL A 1 164 ? 12.747 -0.624 -19.759 1.00 80.00 164 VAL A CA 1
ATOM 1223 C C . VAL A 1 164 ? 13.709 -1.091 -20.844 1.00 80.00 164 VAL A C 1
ATOM 1225 O O . VAL A 1 164 ? 13.944 -2.288 -20.996 1.00 80.00 164 VAL A O 1
ATOM 1228 N N . ALA A 1 165 ? 14.248 -0.146 -21.613 1.00 72.56 165 ALA A N 1
ATOM 1229 C CA . ALA A 1 165 ? 15.264 -0.412 -22.625 1.00 72.56 165 ALA A CA 1
ATOM 1230 C C . ALA A 1 165 ? 16.666 -0.515 -22.008 1.00 72.56 165 ALA A C 1
ATOM 1232 O O . ALA A 1 165 ? 16.989 0.224 -21.072 1.00 72.56 165 ALA A O 1
ATOM 1233 N N . ASP A 1 166 ? 17.526 -1.342 -22.602 1.00 68.19 166 ASP A N 1
ATOM 1234 C CA . ASP A 1 166 ? 18.968 -1.142 -22.470 1.00 68.19 166 ASP A CA 1
ATOM 1235 C C . ASP A 1 166 ? 19.346 0.119 -23.256 1.00 68.19 166 ASP A C 1
ATOM 1237 O O . ASP A 1 166 ? 18.890 0.309 -24.387 1.00 68.19 166 ASP A O 1
ATOM 1241 N N . ARG A 1 167 ? 20.091 1.018 -22.607 1.00 56.72 167 ARG A N 1
ATOM 1242 C CA . ARG A 1 167 ? 20.629 2.223 -23.250 1.00 56.72 167 ARG A CA 1
ATOM 1243 C C . ARG A 1 167 ? 21.669 1.872 -24.302 1.00 56.72 167 ARG A C 1
ATOM 1245 O O . ARG A 1 167 ? 22.467 0.949 -24.035 1.00 56.72 167 ARG A O 1
#

Sequence (167 aa):
MQHGFTEQEWMEFSEGAMGASSRSRLEAHLAVCAECAAKLDAIRVWHQRLSTEGERLRVAMELPEIDRERMLAQSLERIAAEYPSAERRGPAEALAALRALLGPVFGAGMIRAAVDAALERGAPGGINAASWSAFAAELREMIQPACGLAAGFLALRAAMSLAVADR

Foldseek 3Di:
DPQPDDPVLLVCLLVVNDDPVSNVVVVVSLVPDVVVVVVNVVVVVVVVVVVVVVVVVCVVPDDDPVRVLVVLLVVLLVVCVVDPPLPADAQVVLLVQLLVVCCVPQNNVLLVVLLVQLCVQQPVVGDAQVSLLSSLLSSLVSVCVPPHNVSSVSSSSNSVSHHHHGD